Protein AF-A0A3N5XCZ6-F1 (afdb_monomer_lite)

Structure (mmCIF, N/CA/C/O backbone):
data_AF-A0A3N5XCZ6-F1
#
_entry.id   AF-A0A3N5XCZ6-F1
#
loop_
_atom_site.group_PDB
_atom_site.id
_atom_site.type_symbol
_atom_site.label_atom_id
_atom_site.label_alt_id
_atom_site.label_comp_id
_atom_site.label_asym_id
_atom_site.label_entity_id
_atom_site.label_seq_id
_atom_site.pdbx_PDB_ins_code
_atom_site.Cartn_x
_atom_site.Cartn_y
_atom_site.Cartn_z
_atom_site.occupancy
_atom_site.B_iso_or_equiv
_atom_site.auth_seq_id
_a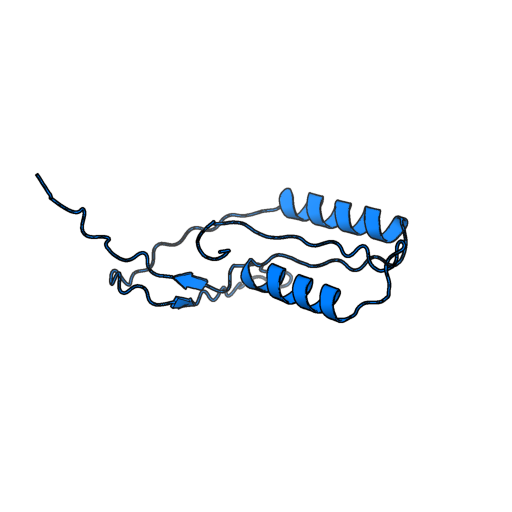tom_site.auth_comp_id
_atom_site.auth_asym_id
_atom_site.auth_atom_id
_atom_site.pdbx_PDB_model_num
ATOM 1 N N . MET A 1 1 ? -9.079 12.839 1.877 1.00 50.03 1 MET A N 1
ATOM 2 C CA . MET A 1 1 ? -8.889 12.425 0.473 1.00 50.03 1 MET A CA 1
ATOM 3 C C . MET A 1 1 ? -8.064 11.136 0.289 1.00 50.03 1 MET A C 1
ATOM 5 O O . MET A 1 1 ? -7.852 10.754 -0.840 1.00 50.03 1 MET A O 1
ATOM 9 N N . ALA A 1 2 ? -7.722 10.366 1.330 1.00 53.00 2 ALA A N 1
ATOM 10 C CA . ALA A 1 2 ? -7.419 8.928 1.174 1.00 53.00 2 ALA A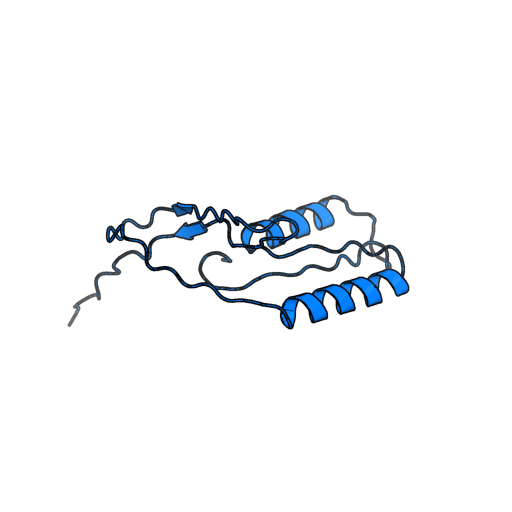 CA 1
ATOM 11 C C . ALA A 1 2 ? -7.939 8.156 2.393 1.00 53.00 2 ALA A C 1
ATOM 13 O O . ALA A 1 2 ? -8.738 7.254 2.253 1.00 53.00 2 ALA A O 1
ATOM 14 N N . TYR A 1 3 ? -7.716 8.675 3.604 1.00 52.97 3 TYR A N 1
ATOM 15 C CA . TYR A 1 3 ? -8.264 8.128 4.860 1.00 52.97 3 TYR A CA 1
ATOM 16 C C . TYR A 1 3 ? -9.796 7.948 4.955 1.00 52.97 3 TYR A C 1
ATOM 18 O O . TYR A 1 3 ? -10.271 7.340 5.908 1.00 52.97 3 TYR A O 1
ATOM 26 N N . ARG A 1 4 ? -10.581 8.524 4.032 1.00 55.00 4 ARG A N 1
ATOM 27 C CA . ARG A 1 4 ? -12.056 8.435 4.030 1.00 55.00 4 ARG A CA 1
ATOM 28 C C . ARG A 1 4 ? -12.608 7.392 3.059 1.00 55.00 4 ARG A C 1
ATOM 30 O O . ARG A 1 4 ? -13.742 6.971 3.246 1.00 55.00 4 ARG A O 1
ATOM 37 N N . ALA A 1 5 ? -11.841 7.027 2.036 1.00 57.56 5 ALA A N 1
ATOM 38 C CA . ALA A 1 5 ? -12.188 5.973 1.097 1.00 57.56 5 ALA A CA 1
ATOM 39 C C . ALA A 1 5 ? -11.270 4.805 1.448 1.00 57.56 5 ALA A C 1
ATOM 41 O O . ALA A 1 5 ? -10.062 4.990 1.494 1.00 57.56 5 ALA A O 1
ATOM 42 N N . GLU A 1 6 ? -11.808 3.644 1.795 1.00 67.25 6 GLU A N 1
ATOM 43 C CA . GLU A 1 6 ? -11.024 2.491 2.258 1.00 67.25 6 GLU A CA 1
ATOM 44 C C . GLU A 1 6 ? -10.228 1.865 1.100 1.00 67.25 6 GLU A C 1
ATOM 46 O O . GLU A 1 6 ? -10.538 0.783 0.620 1.00 67.25 6 GLU A O 1
ATOM 51 N N . VAL A 1 7 ? -9.230 2.597 0.604 1.00 77.06 7 VAL A N 1
ATOM 52 C CA . VAL A 1 7 ? -8.494 2.325 -0.630 1.00 77.06 7 VAL A CA 1
ATOM 53 C C . VAL A 1 7 ? -7.006 2.252 -0.321 1.00 77.06 7 VAL A C 1
ATOM 55 O O . VAL A 1 7 ? -6.464 3.114 0.374 1.00 77.06 7 VAL A O 1
ATOM 58 N N . THR A 1 8 ? -6.345 1.243 -0.884 1.00 80.75 8 THR A N 1
ATOM 59 C CA . THR A 1 8 ? -4.885 1.113 -0.906 1.00 80.75 8 THR A CA 1
ATOM 60 C C . THR A 1 8 ? -4.354 1.656 -2.227 1.00 80.75 8 THR A C 1
ATOM 62 O O . THR A 1 8 ? -4.835 1.274 -3.292 1.00 80.75 8 THR A O 1
ATOM 65 N N . ILE A 1 9 ? -3.369 2.553 -2.169 1.00 86.12 9 ILE A N 1
ATOM 66 C CA . ILE A 1 9 ? -2.751 3.145 -3.358 1.00 86.12 9 ILE A CA 1
ATOM 67 C C . ILE A 1 9 ? -1.421 2.444 -3.626 1.00 86.12 9 ILE A C 1
ATOM 69 O O . ILE A 1 9 ? -0.540 2.430 -2.768 1.00 86.12 9 ILE A O 1
ATOM 73 N N . PHE A 1 10 ? -1.263 1.915 -4.837 1.00 86.75 10 PHE A N 1
ATOM 74 C CA . PHE A 1 10 ? 0.017 1.451 -5.367 1.00 86.75 10 PHE A CA 1
ATOM 75 C C . PHE A 1 10 ? 0.520 2.446 -6.406 1.00 86.75 10 PHE A C 1
ATOM 77 O O . PHE A 1 10 ? -0.257 2.932 -7.227 1.00 86.75 10 PHE A O 1
ATOM 84 N N . ALA A 1 11 ? 1.814 2.740 -6.372 1.00 89.25 11 ALA A N 1
ATOM 85 C CA . ALA A 1 11 ? 2.445 3.663 -7.304 1.00 89.25 11 ALA A CA 1
ATOM 86 C C . ALA A 1 11 ? 3.584 2.973 -8.053 1.00 89.25 11 ALA A C 1
ATOM 88 O O . ALA A 1 11 ? 4.348 2.210 -7.464 1.00 89.25 11 ALA A O 1
ATOM 89 N N . ILE A 1 12 ? 3.724 3.268 -9.342 1.00 88.38 12 ILE A N 1
ATOM 90 C CA . ILE A 1 12 ? 4.871 2.851 -10.147 1.00 88.38 12 ILE A CA 1
ATOM 91 C C . ILE A 1 12 ? 5.425 4.106 -10.814 1.00 88.38 12 ILE A C 1
ATOM 93 O O . ILE A 1 12 ? 4.711 4.767 -11.565 1.00 88.38 12 ILE A O 1
ATOM 97 N N . SER A 1 13 ? 6.676 4.445 -10.516 1.00 83.88 13 SER A N 1
ATOM 98 C CA . SER A 1 13 ? 7.336 5.604 -11.112 1.00 83.88 13 SER A CA 1
ATOM 99 C C . SER A 1 13 ? 7.768 5.302 -12.547 1.00 83.88 13 SER A C 1
ATOM 101 O O . SER A 1 13 ? 8.316 4.234 -12.833 1.00 83.88 13 SER A O 1
ATOM 103 N N . THR A 1 14 ? 7.519 6.248 -13.452 1.00 77.50 14 THR A N 1
ATOM 104 C CA . THR A 1 14 ? 7.929 6.187 -14.863 1.00 77.50 14 THR A CA 1
ATOM 105 C C . THR A 1 14 ? 9.104 7.107 -15.173 1.00 77.50 14 THR A C 1
ATOM 107 O O . THR A 1 14 ? 9.525 7.150 -16.327 1.00 77.50 14 THR A O 1
ATOM 110 N N . THR A 1 15 ? 9.659 7.811 -14.175 1.00 70.25 15 THR A N 1
ATOM 111 C CA . THR A 1 15 ? 10.731 8.809 -14.358 1.00 70.25 15 THR A CA 1
ATOM 112 C C . THR A 1 15 ? 11.865 8.253 -15.212 1.00 70.25 15 THR A C 1
ATOM 114 O O . THR A 1 15 ? 12.217 8.806 -16.241 1.00 70.25 15 THR A O 1
ATOM 117 N N . ARG A 1 16 ? 12.331 7.039 -14.930 1.00 65.19 16 ARG A N 1
ATOM 118 C CA . ARG A 1 16 ? 13.455 6.435 -15.667 1.00 65.19 16 ARG A CA 1
ATOM 119 C C . ARG A 1 16 ? 13.128 5.897 -17.069 1.00 65.19 16 ARG A C 1
ATOM 121 O O . ARG A 1 16 ? 14.042 5.453 -17.756 1.00 65.19 16 ARG A O 1
ATOM 128 N N . PHE A 1 17 ? 11.869 5.941 -17.509 1.00 63.22 17 PHE A N 1
ATOM 129 C CA . PHE A 1 17 ? 11.430 5.479 -18.837 1.00 63.22 17 PHE A CA 1
ATOM 130 C C . PHE A 1 17 ? 11.242 6.613 -19.858 1.00 63.22 17 PHE A C 1
ATOM 132 O O . PHE A 1 17 ? 10.702 6.366 -20.934 1.00 63.22 17 PHE A O 1
ATOM 139 N N . GLY A 1 18 ? 11.701 7.833 -19.554 1.00 56.69 18 GLY A N 1
ATOM 140 C CA . GLY A 1 18 ? 11.690 8.955 -20.502 1.00 56.69 18 GLY A CA 1
ATOM 141 C C . GLY A 1 18 ? 11.255 10.306 -19.932 1.00 56.69 18 GLY A C 1
ATOM 142 O O . GLY A 1 18 ? 11.015 11.220 -20.713 1.00 56.69 18 GLY A O 1
ATOM 143 N N . ALA A 1 19 ? 11.136 10.444 -18.610 1.00 58.78 19 ALA A N 1
ATOM 144 C CA . ALA A 1 19 ? 10.946 11.731 -17.950 1.00 58.78 19 ALA A CA 1
ATOM 145 C C . ALA A 1 19 ? 12.231 12.109 -17.192 1.00 58.78 19 ALA A C 1
ATOM 147 O O . ALA A 1 19 ? 13.064 11.251 -16.902 1.00 58.78 19 ALA A O 1
ATOM 148 N N . ASP A 1 20 ? 12.441 13.393 -16.917 1.00 59.62 20 ASP A N 1
ATOM 149 C CA . ASP A 1 20 ? 13.601 13.824 -16.136 1.00 59.62 20 ASP A CA 1
ATOM 150 C C . ASP A 1 20 ? 13.684 13.059 -14.805 1.00 59.62 20 ASP A C 1
ATOM 152 O O . ASP A 1 20 ? 12.666 12.637 -14.242 1.00 59.62 20 ASP A O 1
ATOM 156 N N . ILE A 1 21 ? 14.909 12.840 -14.310 1.00 60.72 21 ILE A N 1
ATOM 157 C CA . ILE A 1 21 ? 15.149 12.241 -12.990 1.00 60.72 21 ILE A CA 1
ATOM 158 C C . ILE A 1 21 ? 14.712 13.267 -11.941 1.00 60.72 21 ILE A C 1
ATOM 160 O O . ILE A 1 21 ? 15.523 13.997 -11.378 1.00 60.72 21 ILE A O 1
ATOM 164 N N . ASP A 1 22 ? 13.407 13.346 -11.719 1.00 65.31 22 ASP A N 1
ATOM 165 C CA . ASP A 1 22 ? 12.806 14.212 -10.727 1.00 65.31 22 ASP A CA 1
ATOM 166 C C . ASP A 1 22 ? 12.633 13.441 -9.415 1.00 65.31 22 ASP A C 1
ATOM 168 O O . ASP A 1 22 ? 11.809 12.531 -9.278 1.00 65.31 22 ASP A O 1
ATOM 172 N N . HIS A 1 23 ? 13.455 13.800 -8.435 1.00 70.06 23 HIS A N 1
ATOM 173 C CA . HIS A 1 23 ? 13.394 13.240 -7.090 1.00 70.06 23 HIS A CA 1
ATOM 174 C C . HIS A 1 23 ? 12.156 13.712 -6.308 1.00 70.06 23 HIS A C 1
ATOM 176 O O . HIS A 1 23 ? 11.776 13.065 -5.326 1.00 70.06 23 HIS A O 1
ATOM 182 N N . GLU A 1 24 ? 11.514 14.806 -6.725 1.00 78.50 24 GLU A N 1
ATOM 183 C CA . GLU A 1 24 ? 10.323 15.350 -6.073 1.00 78.50 24 GLU A CA 1
ATOM 184 C C . GLU A 1 24 ? 9.099 14.463 -6.330 1.00 78.50 24 GLU A C 1
ATOM 186 O O . GLU A 1 24 ? 8.419 14.057 -5.380 1.00 78.50 24 GLU A O 1
ATOM 191 N N . GLY A 1 25 ? 8.888 14.049 -7.584 1.00 79.81 25 GLY A N 1
ATOM 192 C CA . GLY A 1 25 ? 7.831 13.106 -7.957 1.00 79.81 25 GLY A CA 1
ATOM 193 C C . GLY A 1 25 ? 7.918 11.777 -7.198 1.00 79.81 25 GLY A C 1
ATOM 194 O O . GLY A 1 25 ? 6.918 11.292 -6.663 1.00 79.81 25 GLY A O 1
ATOM 195 N N . ASP A 1 26 ? 9.122 11.216 -7.057 1.00 84.31 26 ASP A N 1
ATOM 196 C CA . ASP A 1 26 ? 9.326 9.958 -6.330 1.00 84.31 26 ASP A CA 1
ATOM 197 C C . ASP A 1 26 ? 8.971 10.081 -4.835 1.00 84.31 26 ASP A C 1
ATOM 199 O O . ASP A 1 26 ? 8.397 9.158 -4.244 1.00 84.31 26 ASP A O 1
ATOM 203 N N . ASN A 1 27 ? 9.278 11.221 -4.209 1.00 85.31 27 ASN A N 1
ATOM 204 C CA . ASN A 1 27 ? 8.901 11.483 -2.819 1.00 85.31 27 ASN A CA 1
ATOM 205 C C . ASN A 1 27 ? 7.391 11.678 -2.653 1.00 85.31 27 ASN A C 1
ATOM 207 O O . ASN A 1 27 ? 6.817 11.151 -1.696 1.00 85.31 27 ASN A O 1
ATOM 211 N N . ALA A 1 28 ? 6.734 12.364 -3.588 1.00 87.00 28 ALA A N 1
ATOM 212 C CA . ALA A 1 28 ? 5.282 12.509 -3.581 1.00 87.00 28 ALA A CA 1
ATOM 213 C C . ALA A 1 28 ? 4.580 11.141 -3.657 1.00 87.00 28 ALA A C 1
ATOM 215 O O . ALA A 1 28 ? 3.655 10.869 -2.886 1.00 87.00 28 ALA A O 1
ATOM 216 N N . LEU A 1 29 ? 5.070 10.234 -4.513 1.00 88.00 29 LEU A N 1
ATOM 217 C CA . LEU A 1 29 ? 4.547 8.868 -4.607 1.00 88.00 29 LEU A CA 1
ATOM 218 C C . LEU A 1 29 ? 4.708 8.103 -3.288 1.00 88.00 29 LEU A C 1
ATOM 220 O O . LEU A 1 29 ? 3.754 7.466 -2.840 1.00 88.00 29 LEU A O 1
ATOM 224 N N . LYS A 1 30 ? 5.870 8.193 -2.626 1.00 87.31 30 LYS A N 1
ATOM 225 C CA . LYS A 1 30 ? 6.098 7.548 -1.317 1.00 87.31 30 LYS A CA 1
ATOM 226 C C . LYS A 1 30 ? 5.118 8.045 -0.256 1.00 87.31 30 LYS A C 1
ATOM 228 O O . LYS A 1 30 ? 4.481 7.238 0.419 1.00 87.31 30 LYS A O 1
ATOM 233 N N . GLN A 1 31 ? 4.948 9.360 -0.142 1.00 86.81 31 GLN A N 1
ATOM 234 C CA . GLN A 1 31 ? 4.026 9.945 0.834 1.00 86.81 31 GLN A CA 1
ATOM 235 C C . GLN A 1 31 ? 2.574 9.521 0.587 1.00 86.81 31 GLN A C 1
ATOM 237 O O . GLN A 1 31 ? 1.816 9.294 1.534 1.00 86.81 31 GLN A O 1
ATOM 242 N N . LEU A 1 32 ? 2.181 9.385 -0.680 1.00 85.94 32 LEU A N 1
ATOM 243 C CA . LEU A 1 32 ? 0.830 8.983 -1.046 1.00 85.94 32 LEU A CA 1
ATOM 244 C C . LEU A 1 32 ?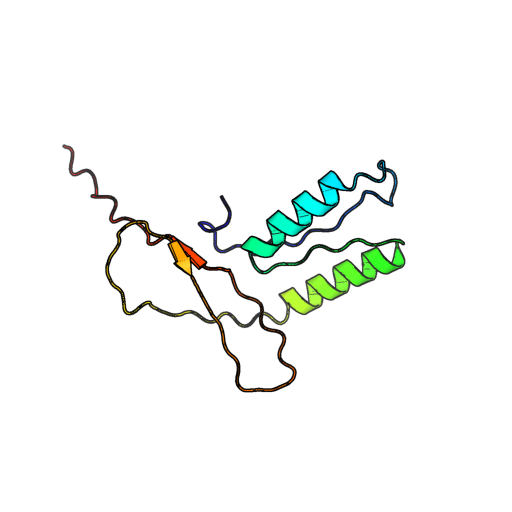 0.532 7.537 -0.627 1.00 85.94 32 LEU A C 1
ATOM 246 O O . LEU A 1 32 ? -0.505 7.269 -0.012 1.00 85.94 32 LEU A O 1
ATOM 250 N N . VAL A 1 33 ? 1.447 6.610 -0.919 1.00 87.81 33 VAL A N 1
ATOM 251 C CA . VAL A 1 33 ? 1.238 5.181 -0.639 1.00 87.81 33 VAL A CA 1
ATOM 252 C C . VAL A 1 33 ? 1.330 4.859 0.855 1.00 87.81 33 VAL A C 1
ATOM 254 O O . VAL A 1 33 ? 0.513 4.083 1.356 1.00 87.81 33 VAL A O 1
ATOM 257 N N . GLU A 1 34 ? 2.229 5.514 1.600 1.00 83.94 34 GLU A N 1
ATOM 258 C CA . GLU A 1 34 ? 2.434 5.280 3.038 1.00 83.94 34 GLU A CA 1
ATOM 259 C C . GLU A 1 34 ? 1.169 5.479 3.874 1.00 83.94 34 GLU A C 1
ATOM 261 O O . GLU A 1 34 ? 0.929 4.769 4.850 1.00 83.94 34 GLU A O 1
ATOM 266 N N . ASN A 1 35 ? 0.347 6.459 3.508 1.00 79.44 35 ASN A N 1
ATOM 267 C CA . ASN A 1 35 ? -0.868 6.783 4.249 1.00 79.44 35 ASN A CA 1
ATOM 268 C C . ASN A 1 35 ? -1.974 5.733 4.058 1.00 79.44 35 ASN A C 1
ATOM 270 O O . ASN A 1 35 ? -2.879 5.624 4.886 1.00 79.44 35 ASN A O 1
ATOM 274 N N . THR A 1 36 ? -1.886 4.944 2.987 1.00 80.50 36 THR A N 1
ATOM 275 C CA . THR A 1 36 ? -2.879 3.926 2.613 1.00 80.50 36 THR A CA 1
ATOM 276 C C . THR A 1 36 ? -2.414 2.494 2.878 1.00 80.50 36 THR A C 1
ATOM 278 O O . THR A 1 36 ? -3.185 1.554 2.691 1.00 80.50 36 THR A O 1
ATOM 281 N N . GLY A 1 37 ? -1.169 2.322 3.337 1.00 78.12 37 GLY A N 1
ATOM 282 C CA . GLY A 1 37 ? -0.545 1.012 3.541 1.00 78.12 37 GLY A CA 1
ATOM 283 C C . GLY A 1 37 ? -0.082 0.329 2.248 1.00 78.12 37 GLY A C 1
ATOM 284 O O . GLY A 1 37 ? 0.248 -0.854 2.284 1.00 78.12 37 GLY A O 1
ATOM 285 N N . GLY A 1 38 ? -0.071 1.048 1.121 1.00 82.81 38 GLY A N 1
ATOM 286 C CA . GLY A 1 38 ? 0.416 0.546 -0.164 1.00 82.81 38 GLY A CA 1
ATOM 287 C C . GLY A 1 38 ? 1.920 0.752 -0.361 1.00 82.81 38 GLY A C 1
ATOM 288 O O . GLY A 1 38 ? 2.648 1.094 0.573 1.00 82.81 38 GLY A O 1
ATOM 289 N N . HIS A 1 39 ? 2.401 0.550 -1.591 1.00 86.12 39 HIS A N 1
ATOM 290 C CA . HIS A 1 39 ? 3.827 0.654 -1.913 1.00 86.12 39 HIS A CA 1
ATOM 291 C C . HIS A 1 39 ? 4.100 1.358 -3.244 1.00 86.12 39 HIS A C 1
ATOM 293 O O . HIS A 1 39 ? 3.299 1.288 -4.179 1.00 86.12 39 HIS A O 1
ATOM 299 N N . ALA A 1 40 ? 5.253 2.025 -3.307 1.00 88.31 40 ALA A N 1
ATOM 300 C CA . ALA A 1 40 ? 5.750 2.705 -4.491 1.00 88.31 40 ALA A CA 1
ATOM 301 C C . ALA A 1 40 ? 6.932 1.915 -5.063 1.00 88.31 40 ALA A C 1
ATOM 303 O O . ALA A 1 40 ? 7.888 1.615 -4.347 1.00 88.31 40 ALA A O 1
ATOM 304 N N . TYR A 1 41 ? 6.858 1.586 -6.347 1.00 88.19 41 TYR A N 1
ATOM 305 C CA . TYR A 1 41 ? 7.883 0.861 -7.084 1.00 88.19 41 TYR A CA 1
ATOM 306 C C . TYR A 1 41 ? 8.631 1.822 -8.008 1.00 88.19 41 TYR A C 1
ATOM 308 O O . TYR A 1 41 ? 8.015 2.617 -8.717 1.00 88.19 41 TYR A O 1
ATOM 316 N N . PHE A 1 42 ? 9.958 1.704 -8.039 1.00 86.75 42 PHE A N 1
ATOM 317 C CA . PHE A 1 42 ? 10.844 2.549 -8.846 1.00 86.75 42 PHE A CA 1
ATOM 318 C C . PHE A 1 42 ? 11.675 1.671 -9.795 1.00 86.75 42 PHE A C 1
ATOM 320 O O . PHE A 1 42 ? 12.844 1.401 -9.515 1.00 86.75 42 PHE A O 1
ATOM 327 N N . PRO A 1 43 ? 11.065 1.122 -10.861 1.00 82.56 43 PRO A N 1
ATOM 328 C CA . PRO A 1 43 ? 11.756 0.220 -11.773 1.00 82.56 43 PRO A CA 1
ATOM 329 C C . PRO A 1 43 ? 12.839 0.937 -12.595 1.00 82.56 43 PRO A C 1
ATOM 331 O O . PRO A 1 43 ? 12.655 2.066 -13.043 1.00 82.56 43 PRO A O 1
ATOM 334 N N . PHE A 1 44 ? 13.965 0.254 -12.823 1.00 80.19 44 PHE A N 1
ATOM 335 C CA . PHE A 1 44 ? 15.099 0.754 -13.619 1.00 80.19 44 PHE A CA 1
ATOM 336 C C . PHE A 1 44 ? 15.133 0.155 -15.033 1.00 80.19 44 PHE A C 1
ATOM 338 O O . PHE A 1 44 ? 15.911 0.587 -15.879 1.00 80.19 44 PHE A O 1
ATOM 345 N N . SER A 1 45 ? 14.308 -0.863 -15.288 1.00 81.25 45 SER A N 1
ATOM 346 C CA . SER A 1 45 ? 14.221 -1.572 -16.561 1.00 81.25 45 SER A CA 1
ATOM 347 C C . SER A 1 45 ? 12.810 -2.109 -16.797 1.00 81.25 45 SER A C 1
ATOM 349 O O . SER A 1 45 ? 12.032 -2.289 -15.858 1.00 81.25 45 SER A O 1
ATOM 351 N N . THR A 1 46 ? 12.478 -2.437 -18.047 1.00 82.12 46 THR A N 1
ATOM 352 C CA . THR A 1 46 ? 11.187 -3.065 -18.390 1.00 82.12 46 THR A CA 1
ATOM 353 C C . THR A 1 46 ? 10.977 -4.396 -17.665 1.00 82.12 46 THR A C 1
ATOM 355 O O . THR A 1 46 ? 9.852 -4.734 -17.308 1.00 82.12 46 THR A O 1
ATOM 358 N N . LYS A 1 47 ? 12.056 -5.133 -17.367 1.00 86.00 47 LYS A N 1
ATOM 359 C CA . LYS A 1 47 ? 11.999 -6.343 -16.535 1.00 86.00 47 LYS A CA 1
ATOM 360 C C . LYS A 1 47 ? 11.571 -6.023 -15.102 1.00 86.00 47 LYS A C 1
ATOM 362 O O . LYS A 1 47 ? 10.763 -6.756 -14.539 1.00 86.00 47 LYS A O 1
ATOM 367 N N . ASP A 1 48 ? 12.082 -4.942 -14.521 1.00 84.19 48 ASP A N 1
ATOM 368 C CA . ASP A 1 48 ? 11.711 -4.523 -13.165 1.00 84.19 48 ASP A CA 1
ATOM 369 C C . ASP A 1 48 ? 10.279 -3.997 -13.104 1.00 84.19 48 ASP A C 1
ATOM 371 O O . ASP A 1 48 ? 9.587 -4.225 -12.115 1.00 84.19 48 ASP A O 1
ATOM 375 N N . LEU A 1 49 ? 9.805 -3.363 -14.179 1.00 85.94 49 LEU A N 1
ATOM 376 C CA . LEU A 1 49 ? 8.408 -2.966 -14.315 1.00 85.94 49 LEU A CA 1
ATOM 377 C C . LEU A 1 49 ? 7.483 -4.190 -14.278 1.00 85.94 49 LEU A C 1
ATOM 379 O O . LEU A 1 49 ? 6.539 -4.229 -13.491 1.00 85.94 49 LEU A O 1
ATOM 383 N N . THR A 1 50 ? 7.791 -5.227 -15.062 1.00 87.88 50 THR A N 1
ATOM 384 C CA . THR A 1 50 ? 7.030 -6.486 -15.044 1.00 87.88 50 THR A CA 1
ATOM 385 C C . THR A 1 50 ? 7.037 -7.132 -13.658 1.00 87.88 50 THR A C 1
ATOM 387 O O . THR A 1 50 ? 5.991 -7.581 -13.190 1.00 87.88 50 THR A O 1
ATOM 390 N N . LYS A 1 51 ? 8.182 -7.131 -12.963 1.00 88.94 51 LYS A N 1
ATOM 391 C CA . LYS A 1 51 ? 8.274 -7.627 -11.580 1.00 88.94 51 LYS A CA 1
ATOM 392 C C . LYS A 1 51 ? 7.422 -6.809 -10.608 1.00 88.94 51 LYS A C 1
ATOM 394 O O . LYS A 1 51 ? 6.773 -7.394 -9.748 1.00 88.94 51 LYS A O 1
ATOM 399 N N . ALA A 1 52 ? 7.395 -5.482 -10.742 1.00 88.31 52 ALA A N 1
ATOM 400 C CA . ALA A 1 52 ? 6.552 -4.620 -9.915 1.00 88.31 52 ALA A CA 1
ATOM 401 C C . ALA A 1 52 ? 5.066 -4.963 -10.094 1.00 88.31 52 ALA A C 1
ATOM 403 O O . ALA A 1 52 ? 4.353 -5.146 -9.110 1.00 88.31 52 ALA A O 1
ATOM 404 N N . PHE A 1 53 ? 4.616 -5.151 -11.339 1.00 88.19 53 PHE A N 1
ATOM 405 C CA . PHE A 1 53 ? 3.250 -5.596 -11.621 1.00 88.19 53 PHE A CA 1
ATOM 406 C C . PHE A 1 53 ? 2.942 -6.986 -11.057 1.00 88.19 53 PHE A C 1
ATOM 408 O O . PHE A 1 53 ? 1.861 -7.192 -10.507 1.00 88.19 53 PHE A O 1
ATOM 415 N N . GLN A 1 54 ? 3.873 -7.938 -11.162 1.00 89.50 54 GLN A N 1
ATOM 416 C CA . GLN A 1 54 ? 3.710 -9.264 -10.560 1.00 89.50 54 GLN A CA 1
ATOM 417 C C . GLN A 1 54 ? 3.572 -9.180 -9.037 1.00 89.50 54 GLN A C 1
ATOM 419 O O . GLN A 1 54 ? 2.636 -9.757 -8.492 1.00 89.50 54 GLN A O 1
ATOM 424 N N . ALA A 1 55 ? 4.421 -8.396 -8.370 1.00 86.75 55 ALA A N 1
ATOM 425 C CA . ALA A 1 55 ? 4.355 -8.200 -6.925 1.00 86.75 55 ALA A CA 1
ATOM 426 C C . ALA A 1 55 ? 3.021 -7.576 -6.483 1.00 86.75 55 ALA A C 1
ATOM 428 O O . ALA A 1 55 ? 2.420 -8.038 -5.515 1.00 86.75 55 ALA A O 1
ATOM 429 N N . ILE A 1 56 ? 2.522 -6.568 -7.212 1.00 86.50 56 ILE A N 1
ATOM 430 C CA . ILE A 1 56 ? 1.202 -5.976 -6.944 1.00 86.50 56 ILE A CA 1
ATOM 431 C C . ILE A 1 56 ? 0.100 -7.027 -7.128 1.00 86.50 56 ILE A C 1
ATOM 433 O O . ILE A 1 56 ? -0.775 -7.149 -6.277 1.00 86.50 56 ILE A O 1
ATOM 437 N N . ASN A 1 57 ? 0.146 -7.825 -8.199 1.00 86.69 57 ASN A N 1
ATOM 438 C CA . ASN A 1 57 ? -0.840 -8.882 -8.438 1.00 86.69 57 ASN A CA 1
ATOM 439 C C . ASN A 1 57 ? -0.844 -9.953 -7.341 1.00 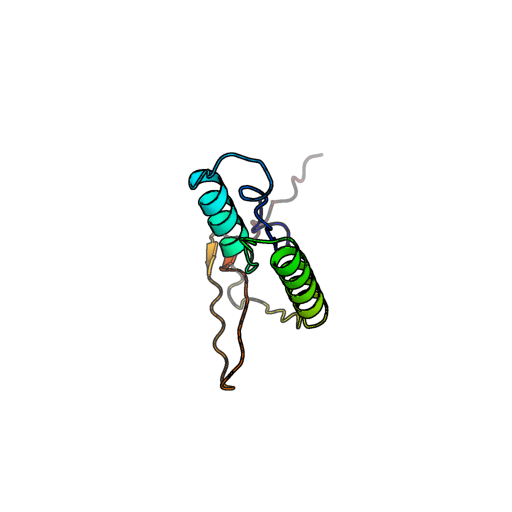86.69 57 ASN A C 1
ATOM 441 O O . ASN A 1 57 ? -1.913 -10.405 -6.934 1.00 86.69 57 ASN A O 1
ATOM 445 N N . GLU A 1 58 ? 0.324 -10.379 -6.869 1.00 85.06 58 GLU A N 1
ATOM 446 C CA . GLU A 1 58 ? 0.440 -11.336 -5.764 1.00 85.06 58 GLU A CA 1
ATOM 447 C C . GLU A 1 58 ? -0.109 -10.759 -4.457 1.00 85.06 58 GLU A C 1
ATOM 449 O O . GLU A 1 58 ? -0.829 -11.449 -3.731 1.00 85.06 58 GLU A O 1
ATOM 454 N N . GLU A 1 59 ? 0.166 -9.482 -4.187 1.00 80.88 59 GLU A N 1
ATOM 455 C CA . GLU A 1 59 ? -0.342 -8.777 -3.011 1.00 80.88 59 GLU A CA 1
ATOM 456 C C . GLU A 1 59 ? -1.871 -8.642 -3.050 1.00 80.88 59 GLU A C 1
ATOM 458 O O . GLU A 1 59 ? -2.541 -8.983 -2.076 1.00 80.88 59 GLU A O 1
ATOM 463 N N . LEU A 1 60 ? -2.440 -8.248 -4.195 1.00 81.88 60 LEU A N 1
ATOM 464 C CA . LEU A 1 60 ? -3.891 -8.151 -4.391 1.00 81.88 60 LEU A CA 1
ATOM 465 C C . LEU A 1 60 ? -4.600 -9.507 -4.261 1.00 81.88 60 LEU A C 1
ATOM 467 O O . LEU A 1 60 ? -5.752 -9.564 -3.836 1.00 81.88 60 LEU A O 1
ATOM 471 N N . ARG A 1 61 ? -3.924 -10.609 -4.603 1.00 81.31 61 ARG A N 1
ATOM 472 C CA . ARG A 1 61 ? -4.453 -11.976 -4.445 1.00 81.31 61 ARG A CA 1
ATOM 473 C C . ARG A 1 61 ? -4.359 -12.504 -3.014 1.00 81.31 61 ARG A C 1
ATOM 475 O O . ARG A 1 61 ? -5.045 -13.469 -2.691 1.00 81.31 61 ARG A O 1
ATOM 482 N N . SER A 1 62 ? -3.535 -11.885 -2.172 1.00 72.88 62 SER A N 1
ATOM 483 C CA . SER A 1 62 ? -3.199 -12.374 -0.829 1.00 72.88 62 SER A CA 1
ATOM 484 C C . SER A 1 62 ? -3.687 -11.435 0.278 1.00 72.88 62 SER A C 1
ATOM 486 O O . SER A 1 62 ? -3.064 -11.337 1.337 1.00 72.88 62 SER A O 1
ATOM 488 N N . GLN A 1 63 ? -4.792 -10.720 0.049 1.00 67.62 63 GLN A N 1
ATOM 489 C CA . GLN A 1 63 ? -5.298 -9.731 0.996 1.00 67.62 63 GLN A CA 1
ATOM 490 C C . GLN A 1 63 ? -6.232 -10.367 2.035 1.00 67.62 63 GLN A C 1
ATOM 492 O O . GLN A 1 63 ? -7.347 -10.786 1.728 1.00 67.62 63 GLN A O 1
ATOM 497 N N . TYR A 1 64 ? -5.797 -10.383 3.295 1.00 66.81 64 TYR A N 1
ATOM 498 C CA . TYR A 1 64 ? -6.672 -10.665 4.431 1.00 66.81 64 TYR A CA 1
ATOM 499 C C . TYR A 1 64 ? -7.232 -9.347 4.966 1.00 66.81 64 TYR A C 1
ATOM 501 O O . TYR A 1 64 ? -6.485 -8.505 5.463 1.00 66.81 64 TYR A O 1
ATOM 509 N N . ASN A 1 65 ? -8.549 -9.161 4.874 1.00 67.06 65 ASN A N 1
ATOM 510 C CA . ASN A 1 65 ? -9.222 -8.009 5.466 1.00 67.06 65 ASN A CA 1
ATOM 511 C C . ASN A 1 65 ? -9.609 -8.316 6.915 1.00 67.06 65 ASN A C 1
ATOM 513 O O . ASN A 1 65 ? -10.421 -9.202 7.176 1.00 67.06 65 ASN A O 1
ATOM 517 N N . VAL A 1 66 ? -9.041 -7.559 7.854 1.00 70.06 66 VAL A N 1
ATOM 518 C CA . VAL A 1 66 ? -9.392 -7.621 9.277 1.00 70.06 66 VAL A CA 1
ATOM 519 C C . VAL A 1 66 ? -10.185 -6.371 9.633 1.00 70.06 66 VAL A C 1
ATOM 521 O O . VAL A 1 66 ? -9.676 -5.254 9.551 1.00 70.06 66 VAL A O 1
ATOM 524 N N . ALA A 1 67 ? -11.437 -6.561 10.040 1.00 72.44 67 ALA A N 1
ATOM 525 C CA . ALA A 1 67 ? -12.283 -5.489 10.543 1.00 72.44 67 ALA A CA 1
ATOM 526 C C . ALA A 1 67 ? -12.285 -5.499 12.076 1.00 72.44 67 ALA A C 1
ATOM 528 O O . ALA A 1 67 ? -12.377 -6.555 12.699 1.00 72.44 67 ALA A O 1
ATOM 529 N N . TYR A 1 68 ? -12.225 -4.315 12.685 1.00 75.31 68 TYR A N 1
ATOM 530 C CA . TYR A 1 68 ? -12.402 -4.152 14.125 1.00 75.31 68 TYR A CA 1
ATOM 531 C C . TYR A 1 68 ? -13.382 -3.015 14.409 1.00 75.31 68 TYR A C 1
ATOM 533 O O . TYR A 1 68 ? -13.444 -2.024 13.677 1.00 75.31 68 TYR A O 1
ATOM 541 N N . VAL A 1 69 ? -14.133 -3.144 15.500 1.00 73.12 69 VAL A N 1
ATOM 542 C CA . VAL A 1 69 ? -14.981 -2.071 16.020 1.00 73.12 69 VAL A CA 1
ATOM 543 C C . VAL A 1 69 ? -14.286 -1.469 17.231 1.00 73.12 69 VAL A C 1
ATOM 545 O O . VAL A 1 69 ? -13.985 -2.163 18.199 1.00 73.12 69 VAL A O 1
ATOM 548 N N . SER A 1 70 ? -14.020 -0.165 17.186 1.00 74.75 70 SER A N 1
ATOM 549 C CA . SER A 1 70 ? -13.429 0.531 18.327 1.00 74.75 70 SER A CA 1
ATOM 550 C C . SER A 1 70 ? -14.397 0.555 19.509 1.00 74.75 70 SER A C 1
ATOM 552 O O . SER A 1 70 ? -15.559 0.935 19.367 1.00 74.75 70 SER A O 1
ATOM 554 N N . THR A 1 71 ? -13.894 0.214 20.695 1.00 79.12 71 THR A N 1
ATOM 555 C CA . THR A 1 71 ? -14.626 0.325 21.966 1.00 79.12 71 THR A CA 1
ATOM 556 C C . THR A 1 71 ? -14.904 1.782 22.353 1.00 79.12 71 THR A C 1
ATOM 558 O O . THR A 1 71 ? -15.834 2.054 23.111 1.00 79.12 71 THR A O 1
ATOM 561 N N . ASN A 1 72 ? -14.160 2.741 21.786 1.00 76.25 72 ASN A N 1
ATOM 562 C CA . ASN A 1 72 ? -14.416 4.166 21.951 1.00 76.25 72 ASN A CA 1
ATOM 563 C C . ASN A 1 72 ? -15.567 4.616 21.031 1.00 76.25 72 ASN A C 1
ATOM 565 O O . ASN A 1 72 ? -15.384 4.814 19.823 1.00 76.25 72 ASN A O 1
ATOM 569 N N . LYS A 1 73 ? -16.749 4.828 21.618 1.00 74.12 73 LYS A N 1
ATOM 570 C CA . LYS A 1 73 ? -17.970 5.263 20.915 1.00 74.12 73 LYS A CA 1
ATOM 571 C C . LYS A 1 73 ? -18.025 6.771 20.617 1.00 74.12 73 LYS A C 1
ATOM 573 O O . LYS A 1 73 ? -18.943 7.202 19.923 1.00 74.12 73 LYS A O 1
ATOM 578 N N . ILE A 1 74 ? -17.069 7.569 21.103 1.00 75.62 74 ILE A N 1
ATOM 579 C CA . ILE A 1 74 ? -17.064 9.031 20.943 1.00 75.62 74 ILE A CA 1
ATOM 580 C C . ILE A 1 74 ? -16.796 9.399 19.478 1.00 75.62 74 ILE A C 1
ATOM 582 O O . ILE A 1 74 ? -15.739 9.103 18.927 1.00 75.62 74 ILE A O 1
ATOM 586 N N . ARG A 1 75 ? -17.755 10.059 18.830 1.00 74.56 75 ARG A N 1
ATOM 587 C CA . ARG A 1 75 ? -17.687 10.469 17.418 1.00 74.56 75 ARG A CA 1
ATOM 588 C C . ARG A 1 75 ? -17.250 11.931 17.284 1.00 74.56 75 ARG A C 1
ATOM 590 O O . ARG A 1 75 ? -17.980 12.757 16.752 1.00 74.56 75 ARG A O 1
ATOM 597 N N . ASP A 1 76 ? -16.065 12.238 17.798 1.00 78.56 76 ASP A N 1
ATOM 598 C CA . ASP A 1 76 ? -15.521 13.599 17.939 1.00 78.56 76 ASP A CA 1
ATOM 599 C C . ASP A 1 76 ? -14.769 14.130 16.708 1.00 78.56 76 ASP A C 1
ATOM 601 O O . ASP A 1 76 ? -14.214 15.225 16.752 1.00 78.56 76 ASP A O 1
ATOM 605 N N . GLY A 1 77 ? -14.713 13.375 15.609 1.00 78.25 77 GLY A N 1
ATOM 606 C CA . GLY A 1 77 ? -13.957 13.793 14.427 1.00 78.25 77 GLY A CA 1
ATOM 607 C C . GLY A 1 77 ? -12.441 13.627 14.550 1.00 78.25 77 GLY A C 1
ATOM 608 O O . GLY A 1 77 ? -11.737 13.924 13.586 1.00 78.25 77 GLY A O 1
ATOM 609 N N . LYS A 1 78 ? -11.911 13.154 15.688 1.00 83.31 78 LYS A N 1
ATOM 610 C CA . LYS A 1 78 ? -10.461 13.053 15.903 1.00 83.31 78 LYS A CA 1
ATOM 611 C C . LYS A 1 78 ? -9.845 11.886 15.135 1.00 83.31 78 LYS A C 1
ATOM 613 O O . LYS A 1 78 ? -10.507 10.888 14.831 1.00 83.31 78 LYS A O 1
ATOM 618 N N . PHE A 1 79 ? -8.556 12.027 14.823 1.00 81.69 79 PHE A N 1
ATOM 619 C CA . PHE A 1 79 ? -7.758 10.957 14.235 1.00 81.69 79 PHE A CA 1
ATOM 620 C C . PHE A 1 79 ? -7.516 9.854 15.266 1.00 81.69 79 PHE A C 1
ATOM 622 O O . PHE A 1 79 ? -7.137 10.125 16.405 1.00 81.69 79 PHE A O 1
ATOM 629 N N . ARG A 1 80 ? -7.743 8.610 14.858 1.00 84.12 80 ARG A N 1
ATOM 630 C CA . ARG A 1 80 ? -7.489 7.406 15.641 1.00 84.12 80 ARG A CA 1
ATOM 631 C C . ARG A 1 80 ? -6.420 6.596 14.936 1.00 84.12 80 ARG A C 1
ATOM 633 O O . ARG A 1 80 ? -6.644 6.112 13.825 1.00 84.12 80 ARG A O 1
ATOM 640 N N . GLU A 1 81 ? -5.278 6.472 15.590 1.00 85.44 81 GLU A N 1
ATOM 641 C CA . GLU A 1 81 ? -4.166 5.659 15.118 1.00 85.44 81 GLU A CA 1
ATOM 642 C C . GLU A 1 81 ? -4.510 4.168 15.219 1.00 85.44 81 GLU A C 1
ATOM 644 O O . GLU A 1 81 ? -5.190 3.727 16.149 1.00 85.44 81 GLU A O 1
ATOM 649 N N . ILE A 1 82 ? -4.061 3.396 14.234 1.00 84.88 82 ILE A N 1
ATOM 650 C CA . ILE A 1 82 ? -4.151 1.938 14.228 1.00 84.88 82 ILE A CA 1
ATOM 651 C C . ILE A 1 82 ? -2.734 1.399 14.355 1.00 84.88 82 ILE A C 1
ATOM 653 O O . ILE A 1 82 ? -1.880 1.707 13.528 1.00 84.88 82 ILE A O 1
ATOM 657 N N . LYS A 1 83 ? -2.521 0.541 15.351 1.00 86.12 83 LYS A N 1
ATOM 658 C CA . LYS A 1 83 ? -1.308 -0.256 15.503 1.00 86.12 83 LYS A CA 1
ATOM 659 C C . LYS A 1 83 ? -1.677 -1.730 15.391 1.00 86.12 83 LYS A C 1
ATOM 661 O O . LYS A 1 83 ? -2.632 -2.169 16.030 1.00 86.12 83 LYS A O 1
ATOM 666 N N . VAL A 1 84 ? -0.946 -2.471 14.564 1.00 83.81 84 VAL A N 1
ATOM 667 C CA . VAL A 1 84 ? -1.143 -3.911 14.384 1.00 83.81 84 VAL A CA 1
ATOM 668 C C . VAL A 1 84 ? 0.124 -4.632 14.818 1.00 83.81 84 VAL A C 1
ATOM 670 O O . VAL A 1 84 ? 1.165 -4.485 14.187 1.00 83.81 84 VAL A O 1
ATOM 673 N N . ASP A 1 85 ? 0.010 -5.424 15.878 1.00 86.94 85 ASP A N 1
ATOM 674 C CA . ASP A 1 85 ? 1.074 -6.295 16.368 1.00 86.94 85 ASP A CA 1
ATOM 675 C C . ASP A 1 85 ? 0.729 -7.750 16.007 1.00 86.94 85 ASP A C 1
ATOM 677 O O . ASP A 1 85 ? -0.408 -8.193 16.187 1.00 86.94 85 ASP A O 1
ATOM 681 N N . VAL A 1 86 ? 1.696 -8.495 15.465 1.00 86.12 86 VAL A N 1
ATOM 682 C CA . VAL A 1 86 ? 1.517 -9.891 15.030 1.00 86.12 86 VAL A CA 1
ATOM 683 C C . VAL A 1 86 ? 2.497 -10.789 15.771 1.00 86.12 86 VAL A C 1
ATOM 685 O O . VAL A 1 86 ? 3.668 -10.462 15.919 1.00 86.12 86 VAL A O 1
ATOM 688 N N . THR A 1 87 ? 2.004 -11.933 16.245 1.00 87.50 87 THR A N 1
ATOM 689 C CA . THR A 1 87 ? 2.773 -12.883 17.063 1.00 87.50 87 THR A CA 1
ATOM 690 C C . THR A 1 87 ? 3.613 -13.854 16.243 1.00 87.50 87 THR A C 1
ATOM 692 O O . THR A 1 87 ? 4.577 -14.418 16.756 1.00 87.50 87 THR A O 1
ATOM 695 N N . LYS A 1 88 ? 3.251 -14.080 14.975 1.00 87.06 88 LYS A N 1
ATOM 696 C CA . LYS A 1 88 ? 3.960 -15.006 14.095 1.00 87.06 88 LYS A CA 1
ATOM 697 C C . LYS A 1 88 ? 5.173 -14.309 13.456 1.00 87.06 88 LYS A C 1
ATOM 699 O O . LYS A 1 88 ? 4.988 -13.258 12.838 1.00 87.06 88 LYS A O 1
ATOM 704 N N . PRO A 1 89 ? 6.383 -14.889 13.564 1.00 80.38 89 PRO A N 1
ATOM 705 C CA . PRO A 1 89 ? 7.548 -14.392 12.841 1.00 80.38 89 PRO A CA 1
ATOM 706 C C . PRO A 1 89 ? 7.341 -14.527 11.323 1.00 80.38 89 PRO A C 1
ATOM 708 O O . PRO A 1 89 ? 6.555 -15.357 10.864 1.00 80.38 89 PRO A O 1
ATOM 711 N N . ASP A 1 90 ? 8.025 -13.683 10.552 1.00 82.56 90 ASP A N 1
ATOM 712 C CA . ASP A 1 90 ? 8.013 -13.657 9.079 1.00 82.56 90 ASP A CA 1
ATOM 713 C C . ASP A 1 90 ? 6.692 -13.234 8.408 1.00 82.56 90 ASP A C 1
ATOM 715 O O . ASP A 1 90 ? 6.485 -13.466 7.216 1.00 82.56 90 ASP A O 1
ATOM 719 N N . ILE A 1 91 ? 5.799 -12.553 9.134 1.00 81.06 91 ILE A N 1
ATOM 720 C CA . ILE A 1 91 ? 4.635 -11.889 8.532 1.00 81.06 91 ILE A CA 1
ATOM 721 C C . ILE A 1 91 ? 4.942 -10.418 8.267 1.00 81.06 91 ILE A C 1
ATOM 723 O O . ILE A 1 91 ? 5.244 -9.646 9.177 1.00 81.06 91 ILE A O 1
ATOM 727 N N . ARG A 1 92 ? 4.779 -9.998 7.009 1.00 75.75 92 ARG A N 1
ATOM 728 C CA . ARG A 1 92 ? 4.794 -8.581 6.642 1.00 75.75 92 ARG A CA 1
ATOM 729 C C . ARG A 1 92 ? 3.395 -7.996 6.788 1.00 75.75 92 ARG A C 1
ATOM 731 O O . ARG A 1 92 ? 2.523 -8.234 5.958 1.00 75.75 92 ARG A O 1
ATOM 738 N N . VAL A 1 93 ? 3.193 -7.210 7.838 1.00 78.19 93 VAL A N 1
ATOM 739 C CA . VAL A 1 93 ? 1.913 -6.548 8.106 1.00 78.19 93 VAL A CA 1
ATOM 740 C C . VAL A 1 93 ? 1.830 -5.244 7.324 1.00 78.19 93 VAL A C 1
ATOM 742 O O . VAL A 1 93 ? 2.754 -4.432 7.351 1.00 78.19 93 VAL A O 1
ATOM 745 N N . ARG A 1 94 ? 0.705 -5.031 6.641 1.00 75.81 94 ARG A N 1
ATOM 746 C CA . ARG A 1 94 ? 0.364 -3.759 6.002 1.00 75.81 94 ARG A CA 1
ATOM 747 C C . ARG A 1 94 ? -0.999 -3.315 6.494 1.00 75.81 94 ARG A C 1
ATOM 749 O O . ARG A 1 94 ? -1.961 -4.074 6.434 1.00 75.81 94 ARG A O 1
ATOM 756 N N . HIS A 1 95 ? -1.071 -2.096 7.004 1.00 78.81 95 HIS A N 1
ATOM 757 C CA . HIS A 1 95 ? -2.311 -1.516 7.494 1.00 78.81 95 HIS A CA 1
ATOM 758 C C . HIS A 1 95 ? -2.312 -0.006 7.268 1.00 78.81 95 HIS A C 1
ATOM 760 O O . HIS A 1 95 ? -1.263 0.626 7.138 1.00 78.81 95 HIS A O 1
ATOM 766 N N . ARG A 1 96 ? -3.507 0.590 7.246 1.00 77.56 96 ARG A N 1
ATOM 767 C CA . ARG A 1 96 ? -3.646 2.050 7.266 1.00 77.56 96 ARG A CA 1
ATOM 768 C C . ARG A 1 96 ? -3.116 2.606 8.592 1.00 77.56 96 ARG A C 1
ATOM 770 O O . ARG A 1 96 ? -3.341 1.993 9.637 1.00 77.56 96 ARG A O 1
ATOM 777 N N . LYS A 1 97 ? -2.492 3.789 8.570 1.00 81.69 97 LYS A N 1
ATOM 778 C CA . LYS A 1 97 ? -1.982 4.466 9.784 1.00 81.69 97 LYS A CA 1
ATOM 779 C C . LYS A 1 97 ? -3.093 4.787 10.795 1.00 81.69 97 LYS A C 1
ATOM 781 O O . LYS A 1 97 ? -2.861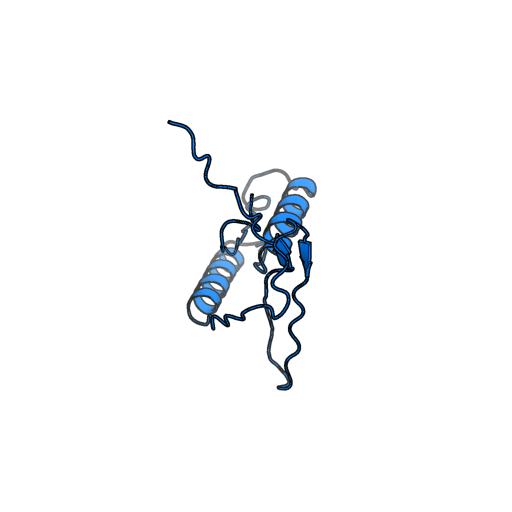 4.844 11.995 1.00 81.69 97 LYS A O 1
ATOM 786 N N . GLY A 1 98 ? -4.317 4.994 10.317 1.00 81.69 98 GLY A N 1
ATOM 787 C CA . GLY A 1 98 ? -5.450 5.322 11.169 1.00 81.69 98 GLY A CA 1
ATOM 788 C C . GLY A 1 98 ? -6.674 5.747 10.375 1.00 81.69 98 GLY A C 1
ATOM 789 O O . GLY A 1 98 ? -6.728 5.600 9.153 1.00 81.69 98 GLY A O 1
ATOM 790 N N . TYR A 1 99 ? -7.671 6.269 11.079 1.00 80.44 99 TYR A N 1
ATOM 791 C CA . TYR A 1 99 ? -8.897 6.806 10.495 1.00 80.44 99 TYR A CA 1
ATOM 792 C C . TYR A 1 99 ? -9.440 7.954 11.345 1.00 80.44 99 TYR A C 1
ATOM 794 O O . TYR A 1 99 ? -9.178 8.042 12.541 1.00 80.44 99 TYR A O 1
ATOM 802 N N . PHE A 1 100 ? -10.228 8.836 10.738 1.00 80.25 100 PHE A N 1
ATOM 803 C CA . PHE A 1 100 ? -10.937 9.876 11.480 1.00 80.25 100 PHE A CA 1
ATOM 804 C C . PHE A 1 100 ? -12.274 9.332 11.976 1.00 80.25 100 PHE A C 1
ATOM 806 O O . PHE A 1 100 ? -13.010 8.703 11.209 1.00 80.25 100 PHE A O 1
ATOM 813 N N . ALA A 1 101 ? -12.611 9.582 13.242 1.00 80.00 101 ALA A N 1
ATOM 814 C CA . ALA A 1 101 ? -13.937 9.267 13.758 1.00 80.00 101 ALA A CA 1
ATOM 815 C C . ALA A 1 101 ? -14.991 9.996 12.913 1.00 80.00 101 ALA A C 1
ATOM 817 O O . ALA A 1 101 ? -14.904 11.203 12.715 1.00 80.00 101 ALA A O 1
ATOM 818 N N . ARG A 1 102 ? -15.981 9.272 12.381 1.00 75.19 102 ARG A N 1
ATOM 819 C CA . ARG A 1 102 ? -17.046 9.891 11.584 1.00 75.19 102 ARG A CA 1
ATOM 820 C C . ARG A 1 102 ? -17.889 10.757 12.528 1.00 75.19 102 ARG A C 1
ATOM 822 O O . ARG A 1 102 ? -18.492 10.171 13.433 1.00 75.19 102 ARG A O 1
ATOM 829 N N . PRO A 1 103 ? -17.921 12.096 12.372 1.00 69.62 103 PRO A N 1
ATOM 830 C CA . PRO A 1 103 ? -18.773 12.936 13.202 1.00 69.62 103 PRO A CA 1
ATOM 831 C C . PRO A 1 103 ? -20.212 12.456 13.055 1.00 69.62 103 PRO A C 1
ATOM 833 O O . PRO A 1 103 ? -20.605 12.026 11.965 1.00 69.62 103 PRO A O 1
ATOM 836 N N . VAL A 1 104 ? -21.001 12.514 14.128 1.00 67.81 104 VAL A N 1
ATOM 837 C CA . VAL A 1 104 ? -22.454 12.464 13.954 1.00 67.81 104 VAL A CA 1
ATOM 838 C C . VAL A 1 104 ? -22.802 13.734 13.197 1.00 67.81 104 VAL A C 1
ATOM 840 O O . VAL A 1 104 ? -22.884 14.808 13.783 1.00 67.81 104 VAL A O 1
ATOM 843 N N . THR A 1 105 ? -22.925 13.639 11.877 1.00 60.91 105 THR A N 1
ATOM 844 C CA . THR A 1 105 ? -23.652 14.651 11.129 1.00 60.91 105 THR A CA 1
ATOM 845 C C . THR A 1 105 ? -25.054 14.584 11.707 1.00 60.91 105 THR A C 1
ATOM 847 O O . THR A 1 105 ? -25.731 13.571 11.536 1.00 60.91 105 THR A O 1
ATOM 850 N N . ALA A 1 106 ? -25.437 15.586 12.500 1.00 53.78 106 ALA A N 1
ATOM 851 C CA . ALA A 1 106 ? -26.834 15.767 12.836 1.00 53.78 106 ALA A CA 1
ATOM 852 C C . ALA A 1 106 ? -27.553 15.810 11.490 1.00 53.78 106 ALA A C 1
ATOM 854 O O . ALA A 1 106 ? -27.261 16.679 10.666 1.00 53.78 106 ALA A O 1
ATOM 855 N N . THR A 1 107 ? -28.385 14.808 11.217 1.00 51.59 107 THR A N 1
ATOM 856 C CA . THR A 1 107 ? -29.373 14.908 10.154 1.00 51.59 107 THR A CA 1
ATOM 857 C C . THR A 1 107 ? -30.056 16.247 10.379 1.00 51.59 107 THR A C 1
ATOM 859 O O . THR A 1 107 ? -30.610 16.471 11.455 1.00 51.59 107 THR A O 1
ATOM 862 N N . SER A 1 108 ? -29.909 17.170 9.432 1.00 51.00 108 SER A N 1
ATOM 863 C CA . SER A 1 108 ? -30.673 18.404 9.422 1.00 51.00 108 SER A CA 1
ATOM 864 C C . SER A 1 108 ? -32.133 17.999 9.281 1.00 51.00 108 SER A C 1
ATOM 866 O O . SER A 1 108 ? -32.623 17.771 8.179 1.00 51.00 108 SER A O 1
ATOM 868 N N . THR A 1 109 ? -32.798 17.829 10.418 1.00 52.47 109 THR A N 1
ATOM 869 C CA . THR A 1 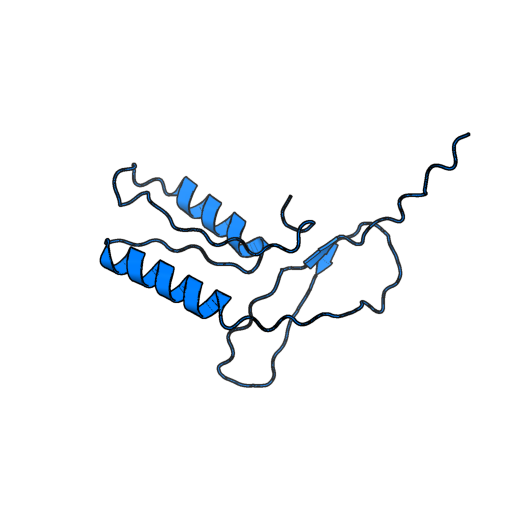109 ? -34.235 18.005 10.523 1.00 52.47 109 THR A CA 1
ATOM 870 C C . THR A 1 109 ? -34.490 19.451 10.116 1.00 52.47 109 THR A C 1
ATOM 872 O O . THR A 1 109 ? -34.149 20.371 10.856 1.00 52.47 109 THR A O 1
ATOM 875 N N . GLY A 1 110 ? -34.972 19.641 8.896 1.00 50.38 110 GLY A N 1
ATOM 876 C CA . GLY A 1 110 ? -35.359 20.927 8.340 1.00 50.38 110 GLY A CA 1
ATOM 877 C C . GLY A 1 110 ? -36.458 20.678 7.320 1.00 50.38 110 GLY A C 1
ATOM 878 O O . GLY A 1 110 ? -36.135 20.214 6.232 1.00 50.38 110 GLY A O 1
ATOM 879 N N . ASP A 1 111 ? -37.687 20.936 7.779 1.00 44.97 111 ASP A N 1
ATOM 880 C CA . ASP A 1 111 ? -38.981 21.113 7.091 1.00 44.97 111 ASP A CA 1
ATOM 881 C C . ASP A 1 111 ? -39.435 20.116 6.010 1.00 44.97 111 ASP A C 1
ATOM 883 O O . ASP A 1 111 ? -38.860 20.072 4.900 1.00 44.97 111 ASP A O 1
#

Secondary structure (DSSP, 8-state):
--TTS-----EE--GGGTS---HHHHHHHHHHHHTTT--EE--SSHHHHHHHHHHHHHHHHT--------S-------EEE-----SSTT------SEEE-----------

pLDDT: mean 76.76, std 11.15, range [44.97, 89.5]

Sequence (111 aa):
MAYRAEVTIFAISTTRFGADIDHEGDNALKQLVENTGGHAYFPFSTKDLTKAFQAINEELRSQYNVAYVSTNKIRDGKFREIKVDVTKPDIRVRHRKGYFARPVTATSTGD

Foldseek 3Di:
DQLVPLDADEAEDCCLVDNPPDPPVQVVRQVVRQQNLYYYHYDNDPVSVVVSVVVVVVPVVPDDDDDDDDPPPDQPQDWDADDDDDDDPPDDDTHHRTHTRHHPPPPPPDD

Radius of gyration: 18.53 Å; chains: 1; bounding box: 54×36×42 Å